Protein AF-D9PIJ7-F1 (afdb_monomer_lite)

InterPro domains:
  IPR004338 Ion-translocating oxidoreductase NqrB/RnfD [PF03116] (1-91)
  IPR004338 Ion-translocating oxidoreductase NqrB/RnfD [PTHR30578] (1-81)

Secondary structure (DSSP, 8-state):
-HHHHHHHHHHHHTGGGTSTT--SS-HHHHHHHHHHHH-HIIIII---PPP-SSTTS-SS-----S----S-HHHHHHTTPPP-HHHHHH--

Foldseek 3Di:
DVVQLLVQLCVVQAVVQPHPPRRPDDSNVRSVVVCCVPPVCVVPVDDDAQDDDDPSHDDDPPDVDPDGDDPDCVVVVVVVDDDPVCCVVVND

Radius of gyration: 19.28 Å; chains: 1; bounding box: 37×37×48 Å

Organism: NCBI:txid749907

pLDDT: mean 80.5, std 9.84, range [54.38, 92.81]

Structure (mmCIF, N/CA/C/O backbone):
data_AF-D9PIJ7-F1
#
_entry.id   AF-D9PIJ7-F1
#
loop_
_atom_site.group_PDB
_atom_site.id
_atom_site.type_symbol
_atom_site.label_atom_id
_atom_site.label_alt_id
_atom_site.label_comp_id
_atom_site.label_asym_id
_atom_site.label_entity_id
_atom_site.label_seq_id
_atom_site.pdbx_PDB_ins_code
_atom_site.Cartn_x
_atom_site.Cartn_y
_atom_site.Cartn_z
_atom_site.occupancy
_atom_site.B_iso_or_equiv
_atom_site.auth_seq_id
_atom_site.auth_comp_id
_atom_site.auth_asym_id
_atom_site.auth_atom_id
_atom_site.pdbx_PDB_model_num
ATOM 1 N N . MET A 1 1 ? -5.579 5.221 -3.094 1.00 81.56 1 MET A N 1
ATOM 2 C CA . MET A 1 1 ? -6.098 4.518 -1.893 1.00 81.56 1 MET A CA 1
ATOM 3 C C . MET A 1 1 ? -5.574 5.030 -0.539 1.00 81.56 1 MET A C 1
ATOM 5 O O . MET A 1 1 ? -6.004 4.520 0.489 1.00 81.56 1 MET A O 1
ATOM 9 N N . ALA A 1 2 ? -4.711 6.057 -0.484 1.00 83.38 2 ALA A N 1
ATOM 10 C CA . ALA A 1 2 ? -4.084 6.494 0.772 1.00 83.38 2 ALA A CA 1
ATOM 11 C C . ALA A 1 2 ? -5.081 6.955 1.854 1.00 83.38 2 ALA A C 1
ATOM 13 O O . ALA A 1 2 ? -4.994 6.506 2.992 1.00 83.38 2 ALA A O 1
ATOM 14 N N . ILE A 1 3 ? -6.065 7.788 1.495 1.00 91.44 3 ILE A N 1
ATOM 15 C CA . ILE A 1 3 ? -7.058 8.321 2.447 1.00 91.44 3 ILE A CA 1
ATOM 16 C C . ILE A 1 3 ? -7.847 7.187 3.112 1.00 91.44 3 ILE A C 1
ATOM 18 O O . ILE A 1 3 ? -7.995 7.167 4.329 1.00 91.44 3 ILE A O 1
ATOM 22 N N . VAL A 1 4 ? -8.290 6.203 2.326 1.00 89.56 4 VAL A N 1
ATOM 23 C CA . VAL A 1 4 ? -9.060 5.054 2.822 1.00 89.56 4 VAL A CA 1
ATOM 24 C C . VAL A 1 4 ? -8.240 4.230 3.818 1.00 89.56 4 VAL A C 1
ATOM 26 O O . VAL A 1 4 ? -8.737 3.896 4.891 1.00 89.56 4 VAL A O 1
ATOM 29 N N . GLY A 1 5 ? -6.968 3.961 3.509 1.00 88.81 5 GLY A N 1
ATOM 30 C CA . GLY A 1 5 ? -6.079 3.228 4.414 1.00 88.81 5 GLY A CA 1
ATOM 31 C C . GLY A 1 5 ? -5.788 3.979 5.710 1.00 88.81 5 GLY A C 1
ATOM 32 O O . GLY A 1 5 ? -5.742 3.361 6.771 1.00 88.81 5 GLY A O 1
ATOM 33 N N . ILE A 1 6 ? -5.642 5.306 5.646 1.00 90.50 6 ILE A N 1
ATOM 34 C CA . ILE A 1 6 ? -5.439 6.149 6.833 1.00 90.50 6 ILE A CA 1
ATOM 35 C C . ILE A 1 6 ? -6.684 6.119 7.719 1.00 90.50 6 ILE A C 1
ATOM 37 O O . ILE A 1 6 ? -6.571 5.855 8.914 1.00 90.50 6 ILE A O 1
ATOM 41 N N . VAL A 1 7 ? -7.868 6.346 7.144 1.00 92.81 7 VAL A N 1
ATOM 42 C CA . VAL A 1 7 ? -9.126 6.359 7.903 1.00 92.81 7 VAL A CA 1
ATOM 43 C C . VAL A 1 7 ? -9.374 4.997 8.552 1.00 92.81 7 VAL A C 1
ATOM 45 O O . VAL A 1 7 ? -9.604 4.938 9.759 1.00 92.81 7 VAL A O 1
ATOM 48 N N . ALA A 1 8 ? -9.252 3.901 7.798 1.00 89.25 8 ALA A N 1
ATOM 49 C CA . ALA A 1 8 ? -9.443 2.552 8.328 1.00 89.25 8 ALA A CA 1
ATOM 50 C C . ALA A 1 8 ? -8.379 2.177 9.375 1.00 89.25 8 ALA A C 1
ATOM 52 O O . ALA A 1 8 ? -8.713 1.644 10.432 1.00 89.25 8 ALA A O 1
ATOM 53 N N . GLY A 1 9 ? -7.106 2.497 9.121 1.00 89.94 9 GLY A N 1
ATOM 54 C CA . GLY A 1 9 ? -6.001 2.215 10.038 1.00 89.94 9 GLY A CA 1
ATOM 55 C C . GLY A 1 9 ? -6.100 2.987 11.353 1.00 89.94 9 GLY A C 1
ATOM 56 O O . GLY A 1 9 ? -5.856 2.421 12.416 1.00 89.94 9 GLY A O 1
ATOM 57 N N . VAL A 1 10 ? -6.514 4.256 11.315 1.00 89.19 10 VAL A N 1
ATOM 58 C CA . VAL A 1 10 ? -6.721 5.061 12.529 1.00 89.19 10 VAL A CA 1
ATO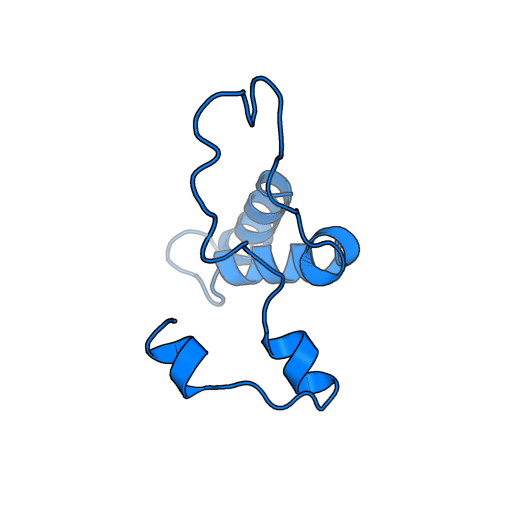M 59 C C . VAL A 1 10 ? -7.977 4.616 13.271 1.00 89.19 10 VAL A C 1
ATOM 61 O O . VAL A 1 10 ? -7.915 4.425 14.485 1.00 89.19 10 VAL A O 1
ATOM 64 N N . ALA A 1 11 ? -9.094 4.405 12.570 1.00 89.50 11 ALA A N 1
ATOM 65 C CA . ALA A 1 11 ? -10.339 3.974 13.197 1.00 89.50 11 ALA A CA 1
ATOM 66 C C . ALA A 1 11 ? -10.168 2.617 13.897 1.00 89.50 11 ALA A C 1
ATOM 68 O O . ALA A 1 11 ? -10.398 2.516 15.100 1.00 89.50 11 ALA A O 1
ATOM 69 N N . LEU A 1 12 ? -9.690 1.601 13.173 1.00 87.00 12 LEU A N 1
ATOM 70 C CA . LEU A 1 12 ? -9.592 0.229 13.679 1.00 87.00 12 LEU A CA 1
ATOM 71 C C . LEU A 1 12 ? -8.321 -0.023 14.496 1.00 87.00 12 LEU A C 1
ATOM 73 O O . LEU A 1 12 ? -8.358 -0.768 15.467 1.00 87.00 12 LEU A O 1
ATOM 77 N N . GLY A 1 13 ? -7.192 0.578 14.116 1.00 85.00 13 GLY A N 1
ATOM 78 C CA . GLY A 1 13 ? -5.896 0.324 14.751 1.00 85.00 13 GLY A CA 1
ATOM 79 C C . GLY A 1 13 ? -5.592 1.208 15.961 1.00 85.00 13 GLY A C 1
ATOM 80 O O . GLY A 1 1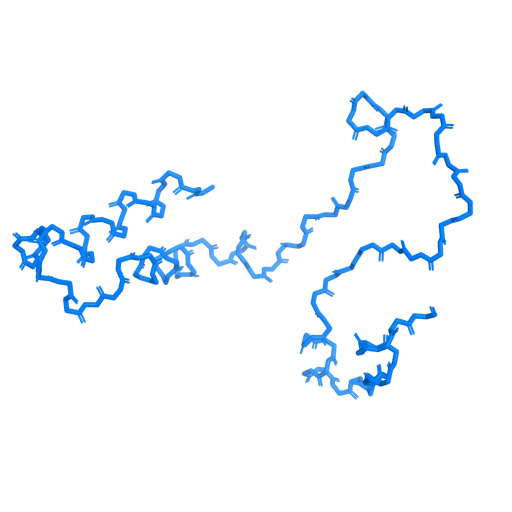3 ? -4.751 0.832 16.772 1.00 85.00 13 GLY A O 1
ATOM 81 N N . LYS A 1 14 ? -6.255 2.365 16.101 1.00 86.81 14 LYS A N 1
ATOM 82 C CA . LYS A 1 14 ? -6.037 3.301 17.220 1.00 86.81 14 LYS A CA 1
ATOM 83 C C . LYS A 1 14 ? -7.319 3.618 17.992 1.00 86.81 14 LYS A C 1
ATOM 85 O O . LYS A 1 14 ? -7.333 3.498 19.213 1.00 86.81 14 LYS A O 1
ATOM 90 N N . MET A 1 15 ? -8.385 4.047 17.315 1.00 87.50 15 MET A N 1
ATOM 91 C CA . MET A 1 15 ? -9.557 4.611 18.004 1.00 87.50 15 MET A CA 1
ATOM 92 C C . MET A 1 15 ? -10.386 3.558 18.745 1.00 87.50 15 MET A C 1
ATOM 94 O O . MET A 1 15 ? -10.864 3.839 19.839 1.00 87.50 15 MET A O 1
ATOM 98 N N . VAL A 1 16 ? -10.495 2.336 18.212 1.00 86.19 16 VAL A N 1
ATOM 99 C CA . VAL A 1 16 ? -11.200 1.221 18.880 1.00 86.19 16 VAL A CA 1
ATOM 100 C C . VAL A 1 16 ? -10.567 0.844 20.227 1.00 86.19 16 VAL A C 1
ATOM 102 O O . VAL A 1 16 ? -11.271 0.417 21.136 1.00 86.19 16 VAL A O 1
ATOM 105 N N . PHE A 1 17 ? -9.256 1.039 20.385 1.00 83.00 17 PHE A N 1
ATOM 106 C CA . PHE A 1 17 ? -8.513 0.626 21.581 1.00 83.00 17 PHE A CA 1
ATOM 107 C C . PHE A 1 17 ? -8.364 1.725 22.642 1.00 83.00 17 PHE A C 1
ATOM 109 O O . PHE A 1 17 ? -7.618 1.541 23.598 1.00 83.00 17 PHE A O 1
ATOM 116 N N . GLY A 1 18 ? -9.068 2.852 22.496 1.00 81.62 18 GLY A N 1
ATOM 117 C CA . GLY A 1 18 ? -9.021 3.962 23.457 1.00 81.62 18 GLY A CA 1
ATOM 118 C C . GLY A 1 18 ? -8.151 5.146 23.026 1.00 81.62 18 GLY A C 1
ATOM 119 O O . GLY A 1 18 ? -8.065 6.140 23.742 1.00 81.62 18 GLY A O 1
ATOM 120 N N . GLY A 1 19 ? -7.562 5.108 21.825 1.00 80.88 19 GLY A N 1
ATOM 121 C CA . GLY A 1 19 ? -6.910 6.267 21.219 1.00 80.88 19 GLY A CA 1
ATOM 122 C C . GLY A 1 19 ? -5.412 6.384 21.515 1.00 80.88 19 GLY A C 1
ATOM 123 O O . GLY A 1 19 ? -4.657 5.413 21.466 1.00 80.88 19 GLY A O 1
ATOM 124 N N . PHE A 1 20 ? -4.930 7.615 21.708 1.00 72.81 20 PHE A N 1
ATOM 125 C CA . PHE A 1 20 ? -3.498 7.885 21.860 1.00 72.81 20 PHE A CA 1
ATOM 126 C C . PHE A 1 20 ? -2.940 7.268 23.151 1.00 72.81 20 PHE A C 1
ATOM 128 O O . PHE A 1 20 ? -3.379 7.602 24.242 1.00 72.81 20 PHE A O 1
ATOM 135 N N . GLY A 1 21 ? -1.939 6.395 23.006 1.00 73.69 21 GLY A N 1
ATOM 136 C CA . GLY A 1 21 ? -1.280 5.698 24.119 1.00 73.69 21 GLY A CA 1
ATOM 137 C C . GLY A 1 21 ? -1.656 4.219 24.244 1.00 73.69 21 GLY A C 1
ATOM 138 O O . GLY A 1 21 ? -0.922 3.473 24.883 1.00 73.69 21 GLY A O 1
ATOM 139 N N . GLN A 1 22 ? -2.719 3.765 23.568 1.00 73.50 22 GLN A N 1
ATOM 140 C CA . GLN A 1 22 ? -3.180 2.369 23.577 1.00 73.50 22 GLN A CA 1
ATOM 141 C C . GLN A 1 22 ? -3.114 1.740 22.175 1.00 73.50 22 GLN A C 1
ATOM 143 O O . GLN A 1 22 ? -4.112 1.308 21.608 1.00 73.50 22 GLN A O 1
ATOM 148 N N . ASN A 1 23 ? -1.914 1.685 21.590 1.00 77.25 23 ASN A N 1
ATOM 149 C CA . ASN A 1 23 ? -1.708 1.076 20.272 1.00 77.25 23 ASN A CA 1
ATOM 150 C C . ASN A 1 23 ? -1.324 -0.406 20.423 1.00 77.25 23 ASN A C 1
ATOM 152 O O . ASN A 1 23 ? -0.147 -0.749 20.312 1.00 77.25 23 ASN A O 1
ATOM 156 N N . VAL A 1 24 ? -2.305 -1.281 20.680 1.00 80.75 24 VAL A N 1
ATOM 157 C CA . VAL A 1 24 ? -2.078 -2.744 20.745 1.00 80.75 24 VAL A CA 1
ATOM 158 C C . VAL A 1 24 ? -1.455 -3.257 19.440 1.00 80.75 24 VAL A C 1
ATOM 160 O O . VAL A 1 24 ? -0.561 -4.099 19.454 1.00 80.75 24 VAL A O 1
ATOM 163 N N . PHE A 1 25 ? -1.889 -2.694 18.311 1.00 80.81 25 PHE A N 1
ATOM 164 C CA . PHE A 1 25 ? -1.342 -2.959 16.985 1.00 8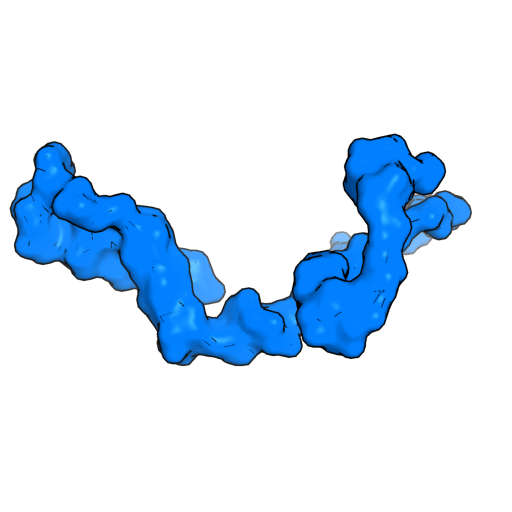0.81 25 PHE A CA 1
ATOM 165 C C . PHE A 1 25 ? -0.833 -1.661 16.355 1.00 80.81 25 PHE A C 1
ATOM 167 O O . PHE A 1 25 ? -1.359 -0.584 16.626 1.00 80.81 25 PHE A O 1
ATOM 174 N N . ASN A 1 26 ? 0.178 -1.751 15.483 1.00 89.69 26 ASN A N 1
ATOM 175 C CA . ASN A 1 26 ? 0.675 -0.593 14.738 1.00 89.69 26 ASN A CA 1
ATOM 176 C C . ASN A 1 26 ? -0.418 -0.091 13.763 1.00 89.69 26 ASN A C 1
ATOM 178 O O . ASN A 1 26 ? -0.695 -0.785 12.777 1.00 89.69 26 ASN A O 1
ATOM 182 N N . PRO A 1 27 ? -1.005 1.109 13.966 1.00 85.06 27 PRO A N 1
ATOM 183 C CA . PRO A 1 27 ? -2.136 1.585 13.164 1.00 85.06 27 PRO A CA 1
ATOM 184 C C . PRO A 1 27 ? -1.804 1.735 11.673 1.00 85.06 27 PRO A C 1
ATOM 186 O O . PRO A 1 27 ? -2.668 1.535 10.819 1.00 85.06 27 PRO A O 1
ATOM 189 N N . ALA A 1 28 ? -0.541 2.033 11.340 1.00 89.12 28 ALA A N 1
ATOM 190 C CA . ALA A 1 28 ? -0.091 2.132 9.953 1.00 89.12 28 ALA A CA 1
ATOM 191 C C . ALA A 1 28 ? -0.089 0.760 9.260 1.00 89.12 28 ALA A C 1
ATOM 193 O O . ALA A 1 28 ? -0.512 0.639 8.110 1.00 89.12 28 ALA A O 1
ATOM 194 N N . MET A 1 29 ? 0.322 -0.290 9.978 1.00 90.00 29 MET A N 1
ATOM 195 C CA . MET A 1 29 ? 0.274 -1.660 9.462 1.00 90.00 29 MET A CA 1
ATOM 196 C C . MET A 1 29 ? -1.162 -2.163 9.340 1.00 90.00 29 MET A C 1
ATOM 198 O O . MET A 1 29 ? -1.481 -2.809 8.348 1.00 90.00 29 MET A O 1
ATOM 202 N N . VAL A 1 30 ? -2.047 -1.810 10.279 1.00 91.75 30 VAL A N 1
ATOM 203 C CA . VAL A 1 30 ? -3.483 -2.127 10.182 1.00 91.75 30 VAL A CA 1
ATOM 204 C C . VAL A 1 30 ? -4.093 -1.497 8.927 1.00 91.75 30 VAL A C 1
ATOM 206 O O . VAL A 1 30 ? -4.760 -2.191 8.162 1.00 91.75 30 VAL A O 1
ATOM 209 N N . GLY A 1 31 ? -3.804 -0.219 8.657 1.00 91.81 31 GLY A N 1
ATOM 210 C CA . GLY A 1 31 ? -4.253 0.453 7.433 1.00 91.81 31 GLY A CA 1
ATOM 211 C C . GLY A 1 31 ? -3.718 -0.210 6.158 1.00 91.81 31 GLY A C 1
ATOM 212 O O . GLY A 1 31 ? -4.468 -0.413 5.202 1.00 91.81 31 GLY A O 1
ATOM 213 N N . ARG A 1 32 ? -2.443 -0.621 6.154 1.00 91.31 32 ARG A N 1
ATOM 214 C CA . ARG A 1 32 ? -1.841 -1.360 5.031 1.00 91.31 32 ARG A CA 1
ATOM 215 C C . ARG A 1 32 ? -2.495 -2.727 4.823 1.00 91.31 32 ARG A C 1
ATOM 217 O O . ARG A 1 32 ? -2.798 -3.074 3.687 1.00 91.31 32 ARG A O 1
ATOM 224 N N . CYS A 1 33 ? -2.734 -3.488 5.889 1.00 91.25 33 CYS A N 1
ATOM 225 C CA . CYS A 1 33 ? -3.412 -4.783 5.812 1.00 91.25 33 CYS A CA 1
ATOM 226 C C . CYS A 1 33 ? -4.850 -4.635 5.307 1.00 91.25 33 CYS A C 1
ATOM 228 O O . CYS A 1 33 ? -5.288 -5.423 4.474 1.00 91.25 33 CYS A O 1
ATOM 230 N N . PHE A 1 34 ? -5.566 -3.601 5.753 1.00 92.38 34 PHE A N 1
ATOM 231 C CA . PHE A 1 34 ? -6.913 -3.314 5.269 1.00 92.38 34 PHE A CA 1
ATOM 232 C C . PHE A 1 34 ? -6.928 -3.080 3.756 1.00 92.38 34 PHE A C 1
ATOM 234 O O . PHE A 1 34 ? -7.705 -3.712 3.041 1.00 92.38 34 PHE A O 1
ATOM 241 N N . LEU A 1 35 ? -6.039 -2.215 3.256 1.00 90.94 35 LEU A N 1
ATOM 242 C CA . LEU A 1 35 ? -5.925 -1.958 1.821 1.00 90.94 35 LEU A CA 1
ATOM 243 C C . LEU A 1 35 ? -5.494 -3.205 1.040 1.00 90.94 35 LEU A C 1
ATOM 245 O O . LEU A 1 35 ? -6.006 -3.434 -0.049 1.00 90.94 35 LEU A O 1
ATOM 249 N N . TYR A 1 36 ? -4.614 -4.030 1.608 1.00 89.44 36 TYR A N 1
ATOM 250 C CA . TYR A 1 36 ? -4.155 -5.269 0.980 1.00 89.44 36 TYR A CA 1
ATOM 251 C C . TYR A 1 36 ? -5.298 -6.268 0.761 1.00 89.44 36 TYR A C 1
ATOM 253 O O . TYR A 1 36 ? -5.359 -6.919 -0.278 1.00 89.44 36 TYR A O 1
ATOM 261 N N . VAL A 1 37 ? -6.220 -6.373 1.722 1.00 90.19 37 VAL A N 1
ATOM 262 C CA . VAL A 1 37 ? -7.370 -7.286 1.636 1.00 90.19 37 VAL A CA 1
ATOM 263 C C . VAL A 1 37 ? -8.481 -6.723 0.745 1.00 90.19 37 VAL A C 1
ATOM 265 O O . VAL A 1 37 ? -9.101 -7.469 -0.006 1.00 90.19 37 VAL A O 1
ATOM 268 N N . THR A 1 38 ? -8.748 -5.416 0.824 1.00 90.88 38 THR A N 1
ATOM 269 C CA . THR A 1 38 ? -9.890 -4.783 0.133 1.00 90.88 38 THR A CA 1
ATOM 270 C C . THR A 1 38 ? -9.580 -4.340 -1.295 1.00 90.88 38 THR A C 1
ATOM 272 O O . THR A 1 38 ? -10.464 -4.380 -2.148 1.00 90.88 38 THR A O 1
ATOM 275 N N . PHE A 1 39 ? -8.332 -3.961 -1.578 1.00 89.62 39 PHE A N 1
ATOM 276 C CA . PHE A 1 39 ? -7.874 -3.491 -2.888 1.00 89.62 39 PHE A CA 1
ATOM 277 C C . PHE A 1 39 ? -6.623 -4.258 -3.353 1.00 89.62 39 PHE A C 1
ATOM 279 O O . PHE A 1 39 ? -5.578 -3.648 -3.599 1.00 89.62 39 PHE A O 1
ATOM 286 N N . PRO A 1 40 ? -6.700 -5.594 -3.502 1.00 84.06 40 PRO A N 1
ATOM 287 C CA . PRO A 1 40 ? -5.532 -6.406 -3.836 1.00 84.06 40 PRO A CA 1
ATOM 288 C C . PRO A 1 40 ? -4.964 -6.066 -5.220 1.00 84.06 40 PRO A C 1
ATOM 290 O O . PRO A 1 40 ? -3.751 -5.986 -5.378 1.00 84.06 40 PRO A O 1
ATOM 293 N N . MET A 1 41 ? -5.817 -5.784 -6.213 1.00 83.12 41 MET A N 1
ATOM 294 C CA . MET A 1 41 ? -5.370 -5.491 -7.583 1.00 83.12 41 MET A CA 1
ATOM 295 C C . MET A 1 41 ? -4.410 -4.299 -7.652 1.00 83.12 41 MET A C 1
ATOM 297 O O . MET A 1 41 ? -3.324 -4.415 -8.214 1.00 83.12 41 MET A O 1
ATOM 301 N N . GLU A 1 42 ? -4.788 -3.195 -7.012 1.00 82.44 42 GLU A N 1
ATOM 302 C CA . GLU A 1 42 ? -4.022 -1.944 -6.978 1.00 82.44 42 GLU A CA 1
ATOM 303 C C . GLU A 1 42 ? -2.778 -2.038 -6.077 1.00 82.44 42 GLU A C 1
ATOM 305 O O . GLU A 1 42 ? -1.838 -1.264 -6.232 1.00 82.44 42 GLU A O 1
ATOM 310 N N . MET A 1 43 ? -2.762 -2.955 -5.098 1.00 83.00 43 MET A N 1
ATOM 311 C CA . MET A 1 43 ? -1.637 -3.112 -4.166 1.00 83.00 43 MET A CA 1
ATOM 312 C C . MET A 1 43 ? -0.600 -4.152 -4.594 1.00 83.00 43 MET A C 1
ATOM 314 O O . MET A 1 43 ? 0.564 -4.006 -4.217 1.00 83.00 43 MET A O 1
ATOM 318 N N . THR A 1 44 ? -0.992 -5.213 -5.304 1.00 80.06 44 THR A N 1
ATOM 319 C CA . THR A 1 44 ? -0.088 -6.337 -5.613 1.00 80.06 44 THR A CA 1
ATOM 320 C C . THR A 1 44 ? 0.050 -6.646 -7.091 1.00 80.06 44 THR A C 1
ATOM 322 O O . THR A 1 44 ? 1.104 -7.133 -7.491 1.00 80.06 44 THR A O 1
ATOM 325 N N . ASN A 1 45 ? -0.986 -6.401 -7.895 1.00 71.56 45 ASN A N 1
ATOM 326 C CA . ASN A 1 45 ? -1.059 -6.952 -9.252 1.00 71.56 45 ASN A CA 1
ATOM 327 C C . ASN A 1 45 ? -0.808 -5.909 -10.342 1.00 71.56 45 ASN A C 1
ATOM 329 O O . ASN A 1 45 ? -0.622 -6.276 -11.499 1.00 71.56 45 ASN A O 1
ATOM 333 N N . GLN A 1 46 ? -0.786 -4.624 -9.993 1.00 72.75 46 GLN A N 1
ATOM 334 C CA . GLN A 1 46 ? -0.466 -3.549 -10.921 1.00 72.75 46 GLN A CA 1
ATOM 335 C C . GLN A 1 46 ? 0.808 -2.837 -10.489 1.00 72.75 46 GLN A C 1
ATOM 337 O O . GLN A 1 46 ? 0.891 -2.247 -9.414 1.00 72.75 46 GLN A O 1
ATOM 342 N N . TRP A 1 47 ? 1.809 -2.884 -11.362 1.00 75.94 47 TRP A N 1
ATOM 343 C CA . TRP A 1 47 ? 2.968 -2.020 -11.248 1.00 75.94 47 TRP A CA 1
ATOM 344 C C . TRP A 1 47 ? 2.678 -0.705 -11.973 1.00 75.94 47 TRP A C 1
ATOM 346 O O . TRP A 1 47 ? 2.381 -0.697 -13.168 1.00 75.94 47 TRP A O 1
ATOM 356 N N . ALA A 1 48 ? 2.744 0.409 -11.243 1.00 72.88 48 ALA A N 1
ATOM 357 C CA . ALA A 1 48 ? 2.647 1.736 -11.834 1.00 72.88 48 ALA A CA 1
ATOM 358 C C . ALA A 1 48 ? 3.968 2.047 -12.546 1.00 72.88 48 ALA A C 1
ATOM 360 O O . ALA A 1 48 ? 4.975 2.343 -11.900 1.00 72.88 48 ALA A O 1
ATOM 361 N N . GLY A 1 49 ? 3.964 1.921 -13.872 1.00 73.12 49 GLY A N 1
ATOM 362 C CA . GLY A 1 49 ? 5.159 2.155 -14.669 1.00 73.12 49 GLY A CA 1
ATOM 363 C C . GLY A 1 49 ? 5.612 3.615 -14.679 1.00 73.12 49 GLY A C 1
ATOM 364 O O . GLY A 1 49 ? 4.813 4.516 -14.409 1.00 73.12 49 GLY A O 1
ATOM 365 N N . PRO A 1 50 ? 6.898 3.864 -14.983 1.00 71.62 50 PRO A N 1
ATOM 366 C CA . PRO A 1 50 ? 7.425 5.205 -15.150 1.00 71.62 50 PRO A CA 1
ATOM 367 C C . PRO A 1 50 ? 6.652 5.921 -16.257 1.00 71.62 50 PRO A C 1
ATOM 369 O O . PRO A 1 50 ? 6.317 5.336 -17.287 1.00 71.62 50 PRO A O 1
ATOM 372 N N . VAL A 1 51 ? 6.349 7.195 -16.025 1.00 71.19 51 VAL A N 1
ATOM 373 C CA . VAL A 1 51 ? 5.618 8.025 -16.984 1.00 71.19 51 VAL A CA 1
ATOM 374 C C . VAL A 1 51 ? 6.589 8.480 -18.081 1.00 71.19 51 VAL A C 1
ATOM 376 O O . VAL A 1 51 ? 7.625 9.073 -17.780 1.00 71.19 51 VAL A O 1
ATOM 379 N N . TRP A 1 52 ? 6.275 8.183 -19.347 1.00 65.12 52 TRP A N 1
ATOM 380 C CA . TRP A 1 52 ? 7.118 8.491 -20.512 1.00 65.12 52 TRP A CA 1
ATOM 381 C C . TRP A 1 52 ? 6.455 9.526 -21.433 1.00 65.12 52 TRP A C 1
ATOM 383 O O . TRP A 1 52 ? 5.309 9.340 -21.836 1.00 65.12 52 TRP A O 1
ATOM 393 N N . GLY A 1 53 ? 7.197 10.576 -21.819 1.00 66.06 53 GLY A N 1
ATOM 394 C CA . GLY A 1 53 ? 6.720 11.660 -22.698 1.00 66.06 53 GLY A CA 1
ATOM 395 C C . GLY A 1 53 ? 5.703 12.605 -22.027 1.00 66.06 53 GLY A C 1
ATOM 396 O O . GLY A 1 53 ? 5.057 12.239 -21.053 1.00 66.06 53 GLY A O 1
ATOM 397 N N . GLY A 1 54 ? 5.495 13.829 -22.530 1.00 69.50 54 GLY A N 1
ATOM 398 C CA . GLY A 1 54 ? 4.368 14.665 -22.039 1.00 69.50 54 GLY A CA 1
ATOM 399 C C . GLY A 1 54 ? 4.682 15.590 -20.849 1.00 69.50 54 GLY A C 1
ATOM 400 O O . GLY A 1 54 ? 5.742 15.488 -20.300 1.00 69.50 54 GLY A O 1
ATOM 401 N N . ALA A 1 55 ? 3.824 16.491 -20.341 1.00 61.78 55 ALA A N 1
ATOM 402 C CA . ALA A 1 55 ? 4.242 17.458 -19.277 1.00 61.78 55 ALA A CA 1
ATOM 403 C C . ALA A 1 55 ? 4.472 16.795 -17.915 1.00 61.78 55 ALA A C 1
ATOM 405 O O . ALA A 1 55 ? 4.891 17.429 -16.954 1.00 61.78 55 ALA A O 1
ATOM 406 N N . ALA A 1 56 ? 4.249 15.483 -17.909 1.00 58.91 56 ALA A N 1
ATOM 407 C CA . ALA A 1 56 ? 4.534 14.469 -16.920 1.00 58.91 56 ALA A CA 1
ATOM 408 C C . ALA A 1 56 ? 5.606 13.463 -17.432 1.00 58.91 56 ALA A C 1
ATOM 410 O O . ALA A 1 56 ? 5.570 12.294 -17.083 1.00 58.91 56 ALA A O 1
ATOM 411 N N . GLY A 1 57 ? 6.533 13.921 -18.283 1.00 64.31 57 GLY A N 1
ATOM 412 C CA . GLY A 1 57 ? 7.560 13.159 -19.016 1.00 64.31 57 GLY A CA 1
ATOM 413 C C . GLY A 1 57 ? 8.242 13.963 -20.154 1.00 64.31 57 GLY A C 1
ATOM 414 O O . GLY A 1 57 ? 8.699 13.376 -21.137 1.00 64.31 57 GLY A O 1
ATOM 415 N N . PHE A 1 58 ? 8.265 15.309 -20.104 1.00 59.62 58 PHE A N 1
ATOM 416 C CA . PHE A 1 58 ? 8.346 16.131 -21.334 1.00 59.62 58 PHE A CA 1
ATOM 417 C C . PHE A 1 58 ? 9.811 16.426 -21.570 1.00 59.62 58 PHE A C 1
ATOM 419 O O . PHE A 1 58 ? 10.388 17.359 -21.023 1.00 59.62 58 PHE A O 1
ATOM 426 N N . GLY A 1 59 ? 10.380 15.635 -22.466 1.00 62.22 59 GLY A N 1
ATOM 427 C CA . GLY A 1 59 ? 10.693 16.213 -23.768 1.00 62.22 59 GLY A CA 1
ATOM 428 C C . GLY A 1 59 ? 12.112 16.726 -23.985 1.00 62.22 59 GLY A C 1
ATOM 429 O O . GLY A 1 59 ? 12.345 17.286 -25.046 1.00 62.22 59 GLY A O 1
ATOM 430 N N . GLY A 1 60 ? 13.062 16.531 -23.065 1.00 54.38 60 GLY A N 1
ATOM 431 C CA . GLY A 1 60 ? 14.435 17.018 -23.303 1.00 54.38 60 GLY A CA 1
ATOM 432 C C . GLY A 1 60 ? 15.596 16.281 -22.636 1.00 54.38 60 GLY A C 1
ATOM 433 O O . GLY A 1 60 ? 16.739 16.577 -22.957 1.00 54.38 60 GLY A O 1
ATOM 434 N N . TRP A 1 61 ? 15.345 15.321 -21.742 1.00 55.41 61 TRP A N 1
ATOM 435 C CA . TRP A 1 61 ? 16.394 14.673 -20.935 1.00 55.41 61 TRP A CA 1
ATOM 436 C C . TRP A 1 61 ? 16.512 13.169 -21.209 1.00 55.41 61 TRP A C 1
ATOM 438 O O . TRP A 1 61 ? 16.747 12.383 -20.295 1.00 55.41 61 TRP A O 1
ATOM 448 N N . SER A 1 62 ? 16.331 12.742 -22.462 1.00 63.59 62 SER A N 1
ATOM 449 C CA . SER A 1 62 ? 16.627 11.368 -22.887 1.00 63.59 62 SER A CA 1
ATOM 450 C C . SER A 1 62 ? 18.147 11.154 -22.929 1.00 63.59 62 SER A C 1
ATOM 452 O O . SER A 1 62 ? 18.766 11.165 -23.992 1.00 63.59 62 SER A O 1
ATOM 454 N N . LEU A 1 63 ? 18.757 11.038 -21.750 1.00 62.38 63 LEU A N 1
ATOM 455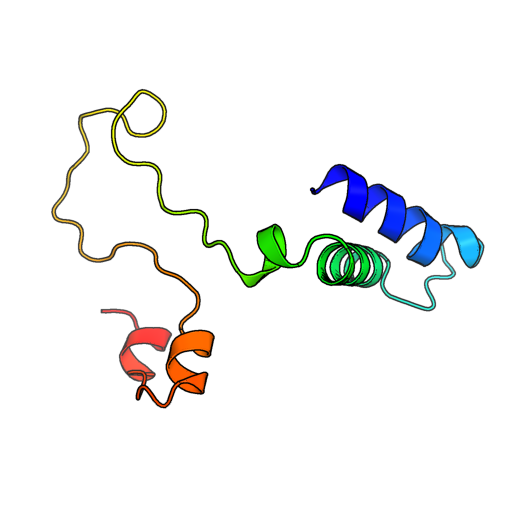 C CA . LEU A 1 63 ? 20.113 10.528 -21.565 1.00 62.38 63 LEU A CA 1
ATOM 456 C C . LEU A 1 63 ? 20.163 9.046 -21.990 1.00 62.38 63 LEU A C 1
ATOM 458 O O . LEU A 1 63 ? 19.111 8.402 -22.042 1.00 62.38 63 LEU A O 1
ATOM 462 N N . PRO A 1 64 ? 21.346 8.472 -22.277 1.00 63.16 64 PRO A N 1
ATOM 463 C CA . PRO A 1 64 ? 21.490 7.020 -22.294 1.00 63.16 64 PRO A CA 1
ATOM 464 C C . PRO A 1 64 ? 21.018 6.478 -20.936 1.00 63.16 64 PRO A C 1
ATOM 466 O O . PRO A 1 64 ? 21.606 6.771 -19.898 1.00 63.16 64 PRO A O 1
ATOM 469 N N . LEU A 1 65 ? 19.886 5.777 -20.942 1.00 68.50 65 LEU A N 1
ATOM 470 C CA . LEU A 1 65 ? 19.266 5.234 -19.739 1.00 68.50 65 LEU A CA 1
ATOM 471 C C . LEU A 1 65 ? 19.984 3.939 -19.378 1.00 68.50 65 LEU A C 1
ATOM 473 O O . LEU A 1 65 ? 19.822 2.933 -20.060 1.00 68.50 65 LEU A O 1
ATOM 477 N N . ASP A 1 66 ? 20.771 3.990 -18.312 1.00 69.75 66 ASP A N 1
ATOM 478 C CA . ASP A 1 66 ? 21.522 2.843 -17.797 1.00 69.75 66 ASP A CA 1
ATOM 479 C C . ASP A 1 66 ? 20.612 1.833 -17.068 1.00 69.75 66 ASP A C 1
ATOM 481 O O . ASP A 1 66 ? 20.833 0.625 -17.086 1.00 69.75 66 ASP A O 1
ATOM 485 N N . ALA A 1 67 ? 19.505 2.311 -16.487 1.00 73.50 67 ALA A N 1
ATOM 486 C CA . ALA A 1 67 ? 18.499 1.459 -15.866 1.00 73.50 67 ALA A CA 1
ATOM 487 C C . ALA A 1 67 ? 17.102 2.088 -15.924 1.00 73.50 67 ALA A C 1
ATOM 489 O O . ALA A 1 67 ? 16.918 3.280 -15.666 1.00 73.50 67 ALA A O 1
ATOM 490 N N . VAL A 1 68 ? 16.099 1.261 -16.220 1.00 73.56 68 VAL A N 1
ATOM 491 C CA . VAL A 1 68 ? 14.679 1.613 -16.099 1.00 73.56 68 VAL A CA 1
ATOM 492 C C . VAL A 1 68 ? 14.130 0.941 -14.846 1.00 73.56 68 VAL A C 1
ATOM 494 O O . VAL A 1 68 ? 14.451 -0.211 -14.550 1.00 73.56 68 VAL A O 1
ATOM 497 N N . THR A 1 69 ? 13.312 1.667 -14.085 1.00 76.81 69 THR A N 1
ATOM 498 C CA . THR A 1 69 ? 12.650 1.104 -12.907 1.00 76.81 69 THR A CA 1
ATOM 499 C C . THR A 1 69 ? 11.748 -0.053 -13.327 1.00 76.81 69 THR A C 1
ATOM 501 O O . THR A 1 69 ? 11.110 -0.013 -14.375 1.00 76.81 69 THR A O 1
ATOM 504 N N . GLN A 1 70 ? 11.695 -1.099 -12.511 1.00 76.94 70 GLN A N 1
ATOM 505 C CA . GLN A 1 70 ? 10.916 -2.305 -12.784 1.00 76.94 70 GLN A CA 1
ATOM 506 C C . GLN A 1 70 ? 10.194 -2.776 -11.519 1.00 76.94 70 GLN A C 1
ATOM 508 O O . GLN A 1 70 ? 10.400 -2.235 -10.427 1.00 76.94 70 GLN A O 1
ATOM 513 N N . ALA A 1 71 ? 9.313 -3.763 -11.674 1.00 79.69 71 ALA A N 1
ATOM 514 C CA . ALA A 1 71 ? 8.640 -4.402 -10.551 1.00 79.69 71 ALA A CA 1
ATOM 515 C C . ALA A 1 71 ? 9.650 -5.067 -9.597 1.00 79.69 71 ALA A C 1
ATOM 517 O O . ALA A 1 71 ? 10.796 -5.336 -9.956 1.00 79.69 71 ALA A O 1
ATOM 518 N N . THR A 1 72 ? 9.231 -5.320 -8.354 1.00 83.06 72 THR A N 1
ATOM 519 C CA . THR A 1 72 ? 10.133 -5.867 -7.335 1.00 83.06 72 THR A CA 1
ATOM 520 C C . THR A 1 72 ? 10.680 -7.239 -7.759 1.00 83.06 72 THR A C 1
ATOM 522 O O . THR A 1 72 ? 9.913 -8.118 -8.162 1.00 83.06 72 THR A O 1
ATOM 525 N N . PRO A 1 73 ? 11.997 -7.481 -7.616 1.00 82.94 73 PRO A N 1
ATOM 526 C CA . PRO A 1 73 ? 12.639 -8.695 -8.130 1.00 82.94 73 PRO A CA 1
ATOM 527 C C . PRO A 1 73 ? 12.215 -9.961 -7.364 1.00 82.94 73 PRO A C 1
ATOM 529 O O . PRO A 1 73 ? 12.387 -11.077 -7.843 1.00 82.94 73 PRO A O 1
ATOM 532 N N . LEU A 1 74 ? 11.594 -9.805 -6.189 1.00 86.06 74 LEU A N 1
ATOM 533 C CA . LEU A 1 74 ? 11.093 -10.908 -5.365 1.00 86.06 74 LEU A CA 1
ATOM 534 C C . LEU A 1 74 ? 9.998 -11.731 -6.064 1.00 86.06 74 LEU A C 1
ATOM 536 O O . LEU A 1 74 ? 9.826 -12.910 -5.755 1.00 86.06 74 LEU A O 1
ATOM 540 N N . VAL A 1 75 ? 9.250 -11.125 -6.991 1.00 83.69 75 VAL A N 1
ATOM 541 C CA . VAL A 1 75 ? 8.278 -11.861 -7.811 1.00 83.69 75 VAL A CA 1
ATOM 542 C C . VAL A 1 75 ? 9.008 -12.797 -8.776 1.00 83.69 75 VAL A C 1
ATOM 544 O O . VAL A 1 75 ? 8.719 -13.987 -8.779 1.00 83.69 75 VAL A O 1
ATOM 547 N N . ALA A 1 76 ? 10.027 -12.304 -9.483 1.00 84.81 76 ALA A N 1
ATOM 548 C CA . ALA A 1 76 ? 10.835 -13.115 -10.395 1.00 84.81 76 ALA A CA 1
ATOM 549 C C . ALA A 1 76 ? 11.574 -14.251 -9.665 1.00 84.81 76 ALA A C 1
ATOM 551 O O . ALA A 1 76 ? 11.625 -15.381 -10.149 1.00 84.81 76 ALA A O 1
ATOM 552 N N . TRP A 1 77 ? 12.079 -13.994 -8.453 1.00 87.94 77 TRP A N 1
ATOM 553 C CA . TRP A 1 77 ? 12.704 -15.051 -7.652 1.00 87.94 77 TRP A CA 1
ATOM 554 C C . TRP A 1 77 ? 11.715 -16.158 -7.266 1.00 87.94 77 TRP A C 1
ATOM 556 O O . TRP A 1 77 ? 12.056 -17.339 -7.312 1.00 87.94 77 TRP A O 1
ATOM 566 N N . ARG A 1 78 ? 10.465 -15.796 -6.942 1.00 86.69 78 ARG A N 1
ATOM 567 C CA . ARG A 1 78 ? 9.392 -16.768 -6.669 1.00 86.69 78 ARG A CA 1
ATOM 568 C C . ARG A 1 78 ? 9.089 -17.651 -7.880 1.00 86.69 78 ARG A C 1
ATOM 570 O O . ARG A 1 78 ? 8.730 -18.809 -7.702 1.00 86.69 78 ARG A O 1
ATOM 577 N N . GLU A 1 79 ? 9.243 -17.115 -9.085 1.00 88.25 79 GLU A N 1
ATOM 578 C CA . GLU A 1 79 ? 9.0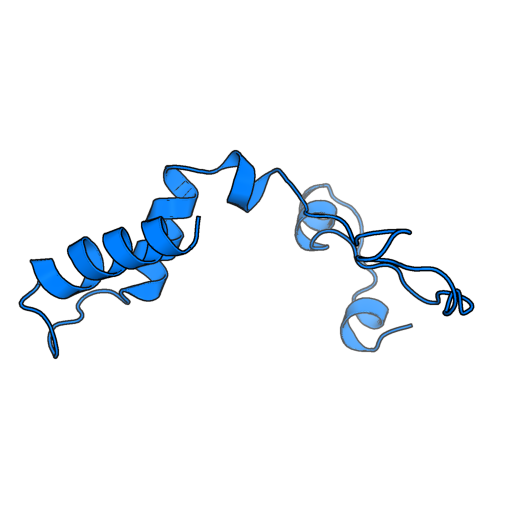55 -17.830 -10.354 1.00 88.25 79 GLU A CA 1
ATOM 579 C C . GLU A 1 79 ? 10.268 -18.697 -10.743 1.00 88.25 79 GLU A C 1
ATOM 581 O O . GLU A 1 79 ? 10.244 -19.370 -11.771 1.00 88.25 79 GLU A O 1
ATOM 586 N N . GLY A 1 80 ? 11.314 -18.735 -9.908 1.00 86.75 80 GLY A N 1
ATOM 587 C CA . GLY A 1 80 ? 12.507 -19.557 -10.121 1.00 86.75 80 GLY A CA 1
ATOM 588 C C . GLY A 1 80 ? 13.606 -18.873 -10.934 1.00 86.75 80 GLY A C 1
ATOM 589 O O . GLY A 1 80 ? 14.587 -19.522 -11.294 1.00 86.75 80 GLY A O 1
ATOM 590 N N . VAL A 1 81 ? 13.481 -17.571 -11.208 1.00 88.38 81 VAL A N 1
ATOM 591 C CA . VAL A 1 81 ? 14.534 -16.795 -11.871 1.00 88.38 81 VAL A CA 1
ATOM 592 C C . VAL A 1 81 ? 15.684 -16.557 -10.890 1.00 88.38 81 VAL A C 1
ATOM 594 O O . VAL A 1 81 ? 15.481 -16.056 -9.781 1.00 88.38 81 VAL A O 1
ATOM 597 N N . SER A 1 82 ? 16.909 -16.901 -11.291 1.00 86.88 82 SER A N 1
ATOM 598 C CA . SER A 1 82 ? 18.116 -16.578 -10.526 1.00 86.88 82 SER A CA 1
ATOM 599 C C . SER A 1 82 ? 18.403 -15.081 -10.623 1.00 86.88 82 SER A C 1
ATOM 601 O O . SER A 1 82 ? 18.657 -14.569 -11.713 1.00 86.88 82 SER A 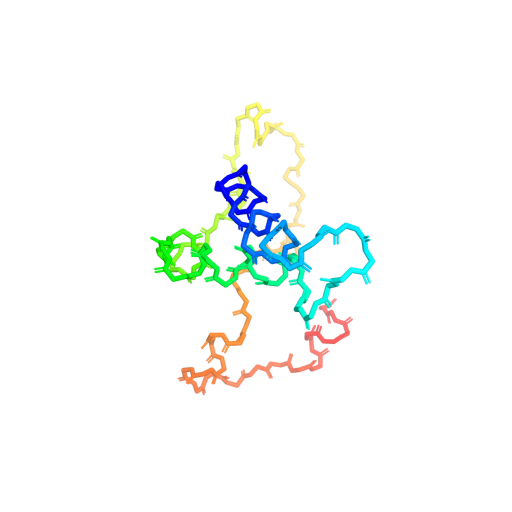O 1
ATOM 603 N N . LEU A 1 83 ? 18.371 -14.382 -9.489 1.00 85.75 83 LEU A N 1
ATOM 604 C CA . LEU A 1 83 ? 18.685 -12.958 -9.426 1.00 85.75 83 LEU A CA 1
ATOM 605 C C . LEU A 1 83 ? 20.191 -12.740 -9.204 1.00 85.75 83 LEU A C 1
ATOM 607 O O . LEU A 1 83 ? 20.748 -13.367 -8.297 1.00 85.75 83 LEU A O 1
ATOM 611 N N . PRO A 1 84 ? 20.843 -11.830 -9.949 1.00 86.50 84 PRO A N 1
ATOM 612 C CA . PRO A 1 84 ? 22.197 -11.387 -9.634 1.00 86.50 84 PRO A CA 1
ATOM 613 C C . PRO A 1 84 ? 22.163 -10.521 -8.363 1.00 86.50 84 PRO A C 1
ATOM 615 O O . PRO A 1 84 ? 21.856 -9.327 -8.394 1.00 86.50 84 PRO A O 1
ATOM 618 N N . LEU A 1 85 ? 22.386 -11.154 -7.204 1.00 86.75 85 LEU A N 1
ATOM 619 C CA . LEU A 1 85 ? 22.357 -10.488 -5.894 1.00 86.75 85 LEU A CA 1
ATOM 620 C C . LEU A 1 85 ? 23.462 -9.438 -5.764 1.00 86.75 85 LEU A C 1
ATOM 622 O O . LEU A 1 85 ? 23.261 -8.416 -5.118 1.00 86.75 85 LEU A O 1
ATOM 626 N N . ASP A 1 86 ? 24.604 -9.694 -6.389 1.00 89.56 86 ASP A N 1
ATOM 627 C CA . ASP A 1 86 ? 25.730 -8.776 -6.504 1.00 89.56 86 ASP A CA 1
ATOM 628 C C . ASP A 1 86 ? 25.323 -7.478 -7.206 1.00 89.56 86 ASP A C 1
ATOM 630 O O . ASP A 1 86 ? 25.530 -6.408 -6.643 1.00 89.56 86 ASP A O 1
ATOM 634 N N . GLN A 1 87 ? 24.644 -7.559 -8.351 1.00 85.06 87 GLN A N 1
ATOM 635 C CA . GLN A 1 87 ? 24.148 -6.377 -9.070 1.00 85.06 87 GLN A CA 1
ATOM 636 C C . GLN A 1 87 ? 23.001 -5.673 -8.329 1.00 85.06 87 GLN A C 1
ATOM 638 O O . GLN A 1 87 ? 22.894 -4.451 -8.363 1.00 85.06 87 GLN A O 1
ATOM 643 N N . LEU A 1 88 ? 22.152 -6.416 -7.609 1.00 83.88 88 LEU A N 1
ATOM 644 C CA . LEU A 1 88 ? 21.093 -5.827 -6.775 1.00 83.88 88 LEU A CA 1
ATOM 645 C C . LEU A 1 88 ? 21.644 -5.056 -5.566 1.00 83.88 88 LEU A C 1
ATOM 647 O O . LEU A 1 88 ? 21.058 -4.045 -5.180 1.00 83.88 88 LEU A O 1
ATOM 651 N N . PHE A 1 89 ? 22.728 -5.540 -4.950 1.00 86.44 89 PHE A N 1
ATOM 652 C CA . PHE A 1 89 ? 23.346 -4.904 -3.782 1.00 86.44 89 PHE A CA 1
ATOM 653 C C . PHE A 1 89 ? 24.351 -3.809 -4.147 1.00 86.44 89 PHE A C 1
ATOM 655 O O . PHE A 1 89 ? 24.420 -2.805 -3.439 1.00 86.44 89 PHE A O 1
ATOM 662 N N . LEU A 1 90 ? 25.147 -4.010 -5.199 1.00 87.88 90 LEU A N 1
ATOM 663 C CA . LEU A 1 90 ? 26.245 -3.115 -5.581 1.00 87.88 90 LEU A CA 1
ATOM 664 C C . LEU A 1 90 ? 25.865 -2.146 -6.707 1.00 87.88 90 LEU A C 1
ATOM 666 O O . LEU A 1 90 ? 26.532 -1.126 -6.859 1.00 87.88 90 LEU A O 1
ATOM 670 N N . GLY A 1 91 ? 24.777 -2.416 -7.434 1.00 77.50 91 GLY A N 1
ATOM 671 C CA . GLY A 1 91 ? 24.426 -1.696 -8.658 1.00 77.50 91 GLY A CA 1
ATOM 672 C C . GLY A 1 91 ? 25.150 -2.253 -9.889 1.00 77.50 91 GLY A C 1
ATOM 673 O O . GLY A 1 91 ? 26.001 -3.135 -9.766 1.00 77.50 91 GLY A O 1
ATOM 674 N N . ASN A 1 92 ? 24.763 -1.755 -11.068 1.00 68.50 92 ASN A N 1
ATOM 675 C CA . ASN A 1 92 ? 25.471 -1.994 -12.333 1.00 68.50 92 ASN A CA 1
ATOM 676 C C . ASN A 1 92 ? 26.716 -1.111 -12.447 1.00 68.50 92 ASN A C 1
ATOM 678 O O . ASN A 1 92 ? 26.653 0.046 -11.968 1.00 68.50 92 ASN A O 1
#

Sequence (92 aa):
MAIVGIVAGVALGKMVFGGFGQNVFNPAMVGRCFLYVTFPMEMTNQWAGPVWGGAAGFGGWSLPLDAVTQATPLVAWREGVSLPLDQLFLGN